Protein AF-A0A2N6DHY2-F1 (afdb_monomer_lite)

Secondary structure (DSSP, 8-state):
----HHHHHHHHHHHHHHHTT----HHHHHHHHHHHHTGGGTT-S-----TT-TTGGG-TT-GGGS----

pLDDT: mean 78.45, std 16.8, range [35.91, 96.31]

Foldseek 3Di:
DDPLDPQLVLLVVLLVCVVVVHDDDPLSVLSVVLCVVCVSCPVHLDQDPPPVDPSNVSHCRHVVNVDPPD

Structure (mmCIF, N/CA/C/O backbone):
data_AF-A0A2N6DHY2-F1
#
_entry.id   AF-A0A2N6DHY2-F1
#
loop_
_atom_site.group_PDB
_atom_site.id
_atom_site.type_symbol
_atom_site.label_atom_id
_atom_site.label_alt_id
_atom_site.label_comp_id
_atom_site.label_asym_id
_atom_site.label_entity_id
_atom_site.label_seq_id
_atom_site.pdbx_PDB_ins_code
_atom_site.Cartn_x
_atom_site.Cartn_y
_atom_site.Cartn_z
_atom_site.occupancy
_at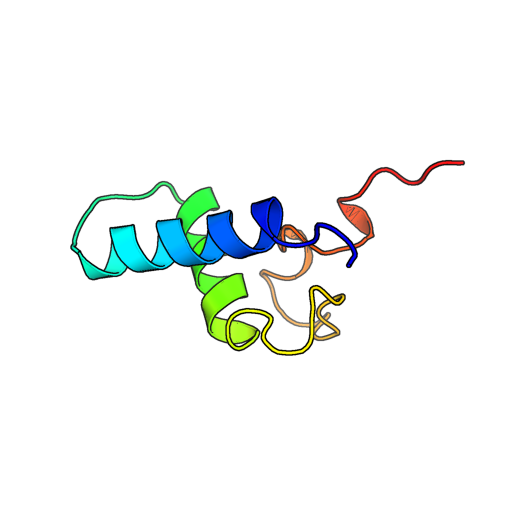om_site.B_iso_or_equiv
_atom_site.auth_seq_id
_atom_site.auth_comp_id
_atom_site.auth_asym_id
_atom_site.auth_atom_id
_atom_site.pdbx_PDB_model_num
ATOM 1 N N . MET A 1 1 ? 21.318 -9.362 5.479 1.00 35.91 1 MET A N 1
ATOM 2 C CA . MET A 1 1 ? 19.908 -9.232 5.911 1.00 35.91 1 MET A CA 1
ATOM 3 C C . MET A 1 1 ? 19.522 -7.763 5.812 1.00 35.91 1 MET A C 1
ATOM 5 O O . MET A 1 1 ? 19.868 -6.986 6.692 1.00 35.91 1 MET A O 1
ATOM 9 N N . ILE A 1 2 ? 18.945 -7.344 4.683 1.00 46.25 2 ILE A N 1
ATOM 10 C CA . ILE A 1 2 ? 18.601 -5.935 4.437 1.00 46.25 2 ILE A CA 1
ATOM 11 C C . ILE A 1 2 ? 17.197 -5.683 4.995 1.00 46.25 2 ILE A C 1
ATOM 13 O O . ILE A 1 2 ? 16.263 -6.417 4.689 1.00 46.25 2 ILE A O 1
ATOM 17 N N . LYS A 1 3 ? 17.078 -4.666 5.854 1.00 43.62 3 LYS A N 1
ATOM 18 C CA . LYS A 1 3 ? 15.872 -4.267 6.594 1.00 43.62 3 LYS A CA 1
ATOM 19 C C . LYS A 1 3 ? 14.809 -3.672 5.653 1.00 43.62 3 LYS A C 1
ATOM 21 O O . LYS A 1 3 ? 14.620 -2.462 5.623 1.00 43.62 3 LYS A O 1
ATOM 26 N N . VAL A 1 4 ? 14.117 -4.506 4.875 1.00 51.00 4 VAL A N 1
ATOM 27 C CA . VAL A 1 4 ? 12.954 -4.089 4.046 1.00 51.00 4 VAL A CA 1
ATOM 28 C C . VAL A 1 4 ? 11.628 -4.134 4.822 1.00 51.00 4 VAL A C 1
ATOM 30 O O . VAL A 1 4 ? 10.585 -3.665 4.371 1.00 51.00 4 VAL A O 1
ATOM 33 N N . GLU A 1 5 ? 11.699 -4.676 6.029 1.00 52.28 5 GLU A N 1
ATOM 34 C CA . GLU A 1 5 ? 10.601 -5.041 6.907 1.00 52.28 5 GLU A CA 1
ATOM 35 C C . GLU A 1 5 ? 9.604 -3.900 7.179 1.00 52.28 5 GLU A C 1
ATOM 37 O O . GLU A 1 5 ? 8.417 -4.023 6.882 1.00 52.28 5 GLU A O 1
ATOM 42 N N . GLY A 1 6 ? 10.054 -2.743 7.668 1.00 56.03 6 GLY A N 1
ATOM 43 C CA . GLY A 1 6 ? 9.142 -1.726 8.219 1.00 56.03 6 GLY A CA 1
ATOM 44 C C . GLY A 1 6 ? 8.132 -1.120 7.234 1.00 56.03 6 GLY A C 1
ATOM 45 O O . GLY A 1 6 ? 7.072 -0.649 7.646 1.00 56.03 6 GLY A O 1
ATOM 46 N N . ARG A 1 7 ? 8.444 -1.128 5.935 1.00 59.22 7 ARG A N 1
ATOM 47 C CA . ARG A 1 7 ? 7.625 -0.507 4.889 1.00 59.22 7 ARG A CA 1
ATOM 48 C C . ARG A 1 7 ? 6.495 -1.442 4.451 1.00 59.22 7 ARG A C 1
ATOM 50 O O . ARG A 1 7 ? 5.336 -1.086 4.653 1.00 59.22 7 ARG A O 1
ATOM 57 N N . ALA A 1 8 ? 6.817 -2.667 4.023 1.00 63.91 8 ALA A N 1
ATOM 58 C CA . ALA A 1 8 ? 5.829 -3.701 3.685 1.00 63.91 8 ALA A CA 1
ATOM 59 C C . ALA A 1 8 ? 4.858 -3.991 4.847 1.00 63.91 8 ALA A C 1
ATOM 61 O O . ALA A 1 8 ? 3.654 -4.144 4.628 1.00 63.91 8 ALA A O 1
ATOM 62 N N . TYR A 1 9 ? 5.346 -3.956 6.095 1.00 69.81 9 TYR A N 1
ATOM 63 C CA . TYR A 1 9 ? 4.502 -4.138 7.281 1.00 69.81 9 TYR A CA 1
ATOM 64 C C . TYR A 1 9 ? 3.406 -3.068 7.434 1.00 69.81 9 TYR A C 1
ATOM 66 O O . TYR A 1 9 ? 2.364 -3.352 8.030 1.00 69.81 9 TYR A O 1
ATOM 74 N N . LYS A 1 10 ? 3.576 -1.860 6.872 1.00 83.50 10 LYS A N 1
ATOM 75 C CA . LYS A 1 10 ? 2.528 -0.826 6.898 1.00 83.50 10 LYS A CA 1
ATOM 76 C C . LYS A 1 10 ? 1.312 -1.248 6.072 1.00 83.50 10 LYS A C 1
ATOM 78 O O . LYS A 1 10 ? 0.192 -1.095 6.548 1.00 83.50 10 LYS A O 1
ATOM 83 N N . GLY A 1 11 ? 1.526 -1.808 4.881 1.00 86.75 11 GLY A N 1
ATOM 84 C CA . GLY A 1 11 ? 0.452 -2.326 4.028 1.00 86.75 11 GLY A CA 1
ATOM 85 C C . GLY A 1 11 ? -0.325 -3.454 4.692 1.00 86.75 11 GLY A C 1
ATOM 86 O O . GLY A 1 11 ? -1.546 -3.363 4.816 1.00 86.75 11 GLY A O 1
ATOM 87 N N . LYS A 1 12 ? 0.402 -4.436 5.238 1.00 89.12 12 LYS A N 1
ATOM 88 C CA . LYS A 1 12 ? -0.172 -5.551 6.001 1.00 89.12 12 LYS A CA 1
ATOM 89 C C . LYS A 1 12 ? -1.085 -5.069 7.130 1.00 89.12 12 LYS A C 1
ATOM 91 O O . LYS A 1 12 ? -2.258 -5.422 7.170 1.00 89.12 12 LYS A O 1
ATOM 96 N N . ARG A 1 13 ? -0.574 -4.189 7.996 1.00 91.31 13 ARG A N 1
ATOM 97 C CA . ARG A 1 13 ? -1.315 -3.690 9.163 1.00 91.31 13 ARG A CA 1
ATOM 98 C C . ARG A 1 13 ? -2.582 -2.924 8.774 1.00 91.31 13 ARG A C 1
ATOM 100 O O . ARG A 1 13 ? -3.572 -2.963 9.500 1.00 91.31 13 ARG A O 1
ATOM 107 N N . LEU A 1 14 ? -2.552 -2.184 7.666 1.00 93.25 14 LEU A N 1
ATOM 108 C CA . LEU A 1 14 ? -3.717 -1.445 7.174 1.00 93.25 14 LEU A CA 1
ATOM 109 C C . LEU A 1 14 ? -4.767 -2.377 6.565 1.00 93.25 14 LEU A C 1
ATOM 111 O O . LEU A 1 14 ? -5.957 -2.177 6.811 1.00 93.25 14 LEU A O 1
ATOM 115 N N . LEU A 1 15 ? -4.333 -3.415 5.848 1.00 92.75 15 LEU A N 1
ATOM 116 C CA . LEU A 1 15 ? -5.219 -4.466 5.355 1.00 92.75 15 LEU A CA 1
ATOM 117 C C . LEU A 1 15 ? -5.878 -5.212 6.521 1.00 92.75 15 LEU A C 1
ATOM 119 O O . LEU A 1 15 ? -7.097 -5.334 6.553 1.00 92.75 15 LEU A O 1
ATOM 123 N N . GLU A 1 16 ? -5.103 -5.608 7.533 1.00 94.75 16 GLU A N 1
ATOM 124 C CA . GLU A 1 16 ? -5.627 -6.236 8.751 1.00 94.75 16 GLU A CA 1
ATOM 125 C C . GLU A 1 16 ? -6.654 -5.339 9.454 1.00 94.75 16 GLU A C 1
ATOM 127 O O . GLU A 1 16 ? -7.722 -5.814 9.835 1.00 94.75 16 GLU A O 1
ATOM 132 N N . LYS A 1 17 ? -6.390 -4.033 9.596 1.00 94.69 17 LYS A N 1
ATOM 133 C CA . LYS A 1 17 ? -7.373 -3.088 10.154 1.00 94.69 17 LYS A CA 1
ATOM 134 C C . LYS A 1 17 ? -8.679 -3.086 9.358 1.00 94.69 17 LYS A C 1
ATOM 136 O O . LYS A 1 17 ? -9.743 -3.176 9.965 1.00 94.69 17 LYS A O 1
ATOM 141 N N . HIS A 1 18 ? -8.597 -3.008 8.029 1.00 94.62 18 HIS A N 1
ATOM 142 C CA . HIS A 1 18 ? -9.776 -3.020 7.164 1.00 94.62 18 HIS A CA 1
ATOM 143 C C . HIS A 1 18 ? -10.592 -4.308 7.323 1.00 94.62 18 HIS A C 1
ATOM 145 O O . HIS A 1 18 ? -11.807 -4.241 7.502 1.00 94.62 18 HIS A O 1
ATOM 151 N N . LEU A 1 19 ? -9.920 -5.465 7.329 1.00 93.81 19 LEU A N 1
ATOM 152 C CA . LEU A 1 19 ? -10.552 -6.777 7.498 1.00 93.81 19 LEU A CA 1
ATOM 153 C C . LEU A 1 19 ? -11.203 -6.947 8.878 1.00 93.81 19 LEU A C 1
ATOM 155 O O . LEU A 1 19 ? -12.238 -7.593 8.992 1.00 93.81 19 LEU A O 1
ATOM 159 N N . ASN A 1 20 ? -10.649 -6.314 9.915 1.00 96.00 20 ASN A N 1
ATOM 160 C CA . ASN A 1 20 ? -11.242 -6.266 11.255 1.00 96.00 20 ASN A CA 1
ATOM 161 C C . ASN A 1 20 ? -12.385 -5.234 11.388 1.00 96.00 20 ASN A C 1
ATOM 163 O O . ASN A 1 20 ? -12.851 -4.971 12.495 1.00 96.00 20 ASN A O 1
ATOM 167 N N . GLY A 1 21 ? -12.824 -4.603 10.293 1.00 94.38 21 GLY A N 1
ATOM 168 C CA . GLY A 1 21 ? -13.894 -3.599 10.305 1.00 94.38 21 GLY A CA 1
ATOM 169 C C . GLY A 1 21 ? -13.479 -2.241 10.883 1.00 94.38 21 GLY A C 1
ATOM 170 O O . GLY A 1 21 ? -14.323 -1.369 11.095 1.00 94.38 21 GLY A O 1
ATOM 171 N N . ILE A 1 22 ? -12.183 -2.025 11.125 1.00 96.31 22 ILE A N 1
ATOM 172 C CA . ILE A 1 22 ? -11.663 -0.743 11.596 1.00 96.31 22 ILE A CA 1
ATOM 173 C C . ILE A 1 22 ? -11.626 0.218 10.409 1.00 96.31 22 ILE A C 1
ATOM 175 O O . ILE A 1 22 ? -11.058 -0.075 9.354 1.00 96.31 22 ILE A O 1
ATOM 179 N N . ARG A 1 23 ? -12.210 1.405 10.592 1.00 94.12 23 ARG A N 1
ATOM 180 C CA . ARG A 1 23 ? -12.154 2.460 9.580 1.00 94.12 23 ARG A CA 1
ATOM 181 C C . ARG A 1 23 ? -10.712 2.896 9.341 1.00 94.12 23 ARG A C 1
ATOM 183 O O . ARG A 1 23 ? -9.990 3.245 10.272 1.00 94.12 23 ARG A O 1
ATOM 190 N N . ILE A 1 24 ? -10.342 2.918 8.070 1.00 96.25 24 ILE A N 1
ATOM 191 C CA . ILE A 1 24 ? -9.078 3.451 7.574 1.00 96.25 24 ILE A CA 1
ATOM 192 C C . ILE A 1 24 ? -9.364 4.606 6.616 1.00 96.25 24 ILE A C 1
ATOM 194 O O . ILE A 1 24 ? -10.435 4.690 6.012 1.00 96.25 24 ILE A O 1
ATOM 198 N N . THR A 1 25 ? -8.417 5.525 6.498 1.00 95.56 25 THR A N 1
ATOM 199 C CA . THR A 1 25 ? -8.495 6.655 5.570 1.00 95.56 25 THR A CA 1
ATOM 200 C C . THR A 1 25 ? -8.384 6.190 4.117 1.00 95.56 25 THR A C 1
ATOM 202 O O . THR A 1 25 ? -7.899 5.096 3.825 1.00 95.56 25 THR A O 1
ATOM 205 N N . ARG A 1 26 ? -8.780 7.052 3.172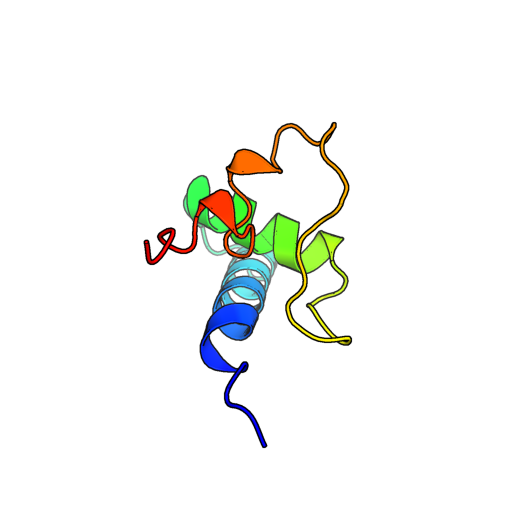 1.00 92.75 26 ARG A N 1
ATOM 206 C CA . ARG A 1 26 ? -8.656 6.776 1.730 1.00 92.75 26 ARG A CA 1
ATOM 207 C C . ARG A 1 26 ? -7.228 6.383 1.338 1.00 92.75 26 ARG A C 1
ATOM 209 O O . ARG A 1 26 ? -7.038 5.399 0.634 1.00 92.75 26 ARG A O 1
ATOM 216 N N . ASN A 1 27 ? -6.233 7.123 1.824 1.00 90.50 27 ASN A N 1
ATOM 217 C CA . ASN A 1 27 ? -4.828 6.846 1.520 1.00 90.50 27 ASN A CA 1
ATOM 218 C C . ASN A 1 27 ? -4.365 5.518 2.128 1.00 90.50 27 ASN A C 1
ATOM 220 O O . ASN A 1 27 ? -3.629 4.768 1.495 1.00 90.50 27 ASN A O 1
ATOM 224 N N . GLU A 1 28 ? -4.826 5.191 3.335 1.00 92.00 28 GLU A N 1
ATOM 225 C CA . GLU A 1 28 ? -4.532 3.900 3.956 1.00 92.00 28 GLU A CA 1
ATOM 226 C C . GLU A 1 28 ? -5.168 2.729 3.199 1.00 92.00 28 GLU A C 1
ATOM 228 O O . GLU A 1 28 ? -4.533 1.685 3.063 1.00 92.00 28 GLU A O 1
ATOM 233 N N . ALA A 1 29 ? -6.380 2.905 2.664 1.00 93.25 29 ALA A N 1
ATOM 234 C CA . ALA A 1 29 ? -7.047 1.891 1.851 1.00 93.25 29 ALA A CA 1
ATOM 235 C C . ALA A 1 29 ? -6.293 1.617 0.544 1.00 93.25 29 ALA A C 1
ATOM 237 O O . ALA A 1 29 ? -6.150 0.460 0.156 1.00 93.25 29 ALA A O 1
ATOM 238 N N . ILE A 1 30 ? -5.748 2.657 -0.096 1.00 91.94 30 ILE A N 1
ATOM 239 C CA . ILE A 1 30 ? -4.895 2.506 -1.284 1.00 91.94 30 ILE A CA 1
ATOM 240 C C . ILE A 1 30 ? -3.648 1.682 -0.939 1.00 91.94 30 ILE A C 1
ATOM 242 O O . ILE A 1 30 ? -3.352 0.708 -1.623 1.00 91.94 30 ILE A O 1
ATOM 246 N N . ILE A 1 31 ? -2.963 2.007 0.163 1.00 90.06 31 ILE A N 1
ATOM 247 C CA . ILE A 1 31 ? -1.765 1.276 0.611 1.00 90.06 31 ILE A CA 1
ATOM 248 C C . ILE A 1 31 ? -2.090 -0.192 0.931 1.00 90.06 31 ILE A C 1
ATOM 250 O O . ILE A 1 31 ? -1.347 -1.088 0.528 1.00 90.06 31 ILE A O 1
ATOM 254 N N . ALA A 1 32 ? -3.198 -0.448 1.634 1.00 92.44 32 ALA A N 1
ATOM 255 C CA . ALA A 1 32 ? -3.670 -1.800 1.920 1.00 92.44 32 ALA A CA 1
ATOM 256 C C . ALA A 1 32 ? -3.976 -2.576 0.630 1.00 92.44 32 ALA A C 1
ATOM 258 O O . ALA A 1 32 ? -3.616 -3.747 0.521 1.00 92.44 32 ALA A O 1
ATOM 259 N N . LYS A 1 33 ? -4.587 -1.919 -0.366 1.00 91.62 33 LYS A N 1
ATOM 260 C CA . LYS A 1 33 ? -4.926 -2.550 -1.643 1.00 91.62 33 LYS A CA 1
ATOM 261 C C . LYS A 1 33 ? -3.703 -2.843 -2.506 1.00 91.62 33 LYS A C 1
ATOM 263 O O . LYS A 1 33 ? -3.662 -3.894 -3.132 1.00 91.62 33 LYS A O 1
ATOM 268 N N . CYS A 1 34 ? -2.710 -1.955 -2.536 1.00 89.62 34 CYS A N 1
ATOM 269 C CA . CYS A 1 34 ? -1.441 -2.225 -3.217 1.00 89.62 34 CYS A CA 1
ATOM 270 C C . CYS A 1 34 ? -0.723 -3.421 -2.579 1.00 89.62 34 CYS A C 1
ATOM 272 O O . CYS A 1 34 ? -0.278 -4.309 -3.297 1.00 89.62 34 CYS A O 1
ATOM 274 N N . TYR A 1 35 ? -0.704 -3.496 -1.243 1.00 89.00 35 TYR A N 1
ATOM 275 C CA . TYR A 1 35 ? -0.145 -4.641 -0.520 1.00 89.00 35 TYR A CA 1
ATOM 276 C C . TYR A 1 35 ? -0.857 -5.960 -0.850 1.00 89.00 35 TYR A C 1
ATOM 278 O O . TYR A 1 35 ? -0.192 -6.958 -1.103 1.00 89.00 35 TYR A O 1
ATOM 286 N N . ASP A 1 36 ? -2.190 -5.957 -0.884 1.00 90.50 36 ASP A N 1
ATOM 287 C CA . ASP A 1 36 ? -3.015 -7.103 -1.295 1.00 90.50 36 ASP A CA 1
ATOM 288 C C . ASP A 1 36 ? -2.749 -7.519 -2.756 1.00 90.50 36 ASP A C 1
ATOM 290 O O . ASP A 1 36 ? -2.523 -8.691 -3.046 1.00 90.50 36 ASP A O 1
ATOM 294 N N . CYS A 1 37 ? -2.702 -6.547 -3.672 1.00 89.88 37 CYS A N 1
ATOM 295 C CA . CYS A 1 37 ? -2.496 -6.764 -5.107 1.00 89.88 37 CYS A CA 1
ATOM 296 C C . CYS A 1 37 ? -1.119 -7.365 -5.428 1.00 89.88 37 CYS A C 1
ATOM 298 O O . CYS A 1 37 ? -1.010 -8.272 -6.248 1.00 89.88 37 CYS A O 1
ATOM 300 N N . GLU A 1 38 ? -0.066 -6.884 -4.764 1.00 84.69 38 GLU A N 1
ATOM 301 C CA . GLU A 1 38 ? 1.316 -7.340 -4.973 1.00 84.69 38 GLU A CA 1
ATOM 302 C C . GLU A 1 38 ? 1.664 -8.585 -4.132 1.00 84.69 38 GLU A C 1
ATOM 304 O O . GLU A 1 38 ? 2.837 -8.890 -3.911 1.00 84.69 38 GLU A O 1
ATOM 309 N N . GLY A 1 39 ? 0.652 -9.303 -3.628 1.00 85.19 39 GLY A N 1
ATOM 310 C CA . GLY A 1 39 ? 0.832 -10.566 -2.907 1.00 85.19 39 GLY A CA 1
ATOM 311 C C . GLY A 1 39 ? 1.579 -10.411 -1.581 1.00 85.19 39 GLY A C 1
ATOM 312 O O . GLY A 1 39 ? 2.279 -11.318 -1.144 1.00 85.19 39 GLY A O 1
ATOM 313 N N . GLY A 1 40 ? 1.488 -9.244 -0.946 1.00 80.44 40 GLY A N 1
ATOM 314 C CA . GLY A 1 40 ? 2.153 -8.960 0.321 1.00 80.44 40 GLY A CA 1
ATOM 315 C C . GLY A 1 40 ? 3.668 -8.765 0.22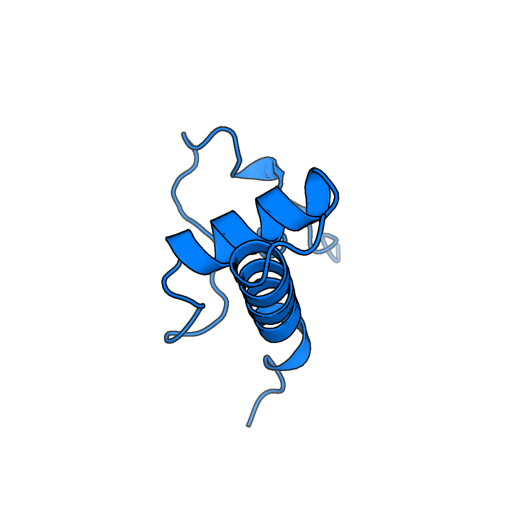8 1.00 80.44 40 GLY A C 1
ATOM 316 O O . GLY A 1 40 ? 4.339 -8.820 1.262 1.00 80.44 40 GLY A O 1
ATOM 317 N N . TYR A 1 41 ? 4.203 -8.517 -0.975 1.00 76.94 41 TYR A N 1
ATOM 318 C CA . TYR A 1 41 ? 5.637 -8.327 -1.239 1.00 76.94 41 TYR A CA 1
ATOM 319 C C . TYR A 1 41 ? 6.502 -9.516 -0.796 1.00 76.94 41 TYR A C 1
ATOM 321 O O . TYR A 1 41 ? 7.634 -9.326 -0.344 1.00 76.94 41 TYR A O 1
ATOM 329 N N . SER A 1 42 ? 5.980 -10.744 -0.913 1.00 70.88 42 SER A N 1
ATOM 330 C CA . SER A 1 42 ? 6.694 -11.975 -0.537 1.00 70.88 42 SER A CA 1
ATOM 331 C C . SE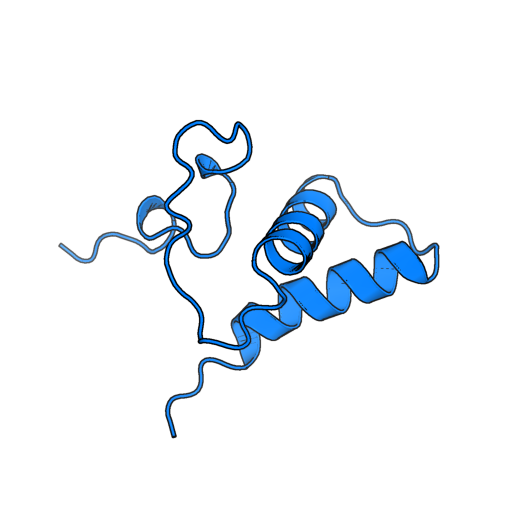R A 1 42 ? 8.042 -12.127 -1.255 1.00 70.88 42 SER A C 1
ATOM 333 O O . SER A 1 42 ? 9.010 -12.578 -0.651 1.00 70.88 42 SER A O 1
ATOM 335 N N . ASP A 1 43 ? 8.126 -11.669 -2.507 1.00 69.69 43 ASP A N 1
ATOM 336 C CA . ASP A 1 43 ? 9.336 -11.668 -3.345 1.00 69.69 43 ASP A CA 1
ATOM 337 C C . ASP A 1 43 ? 10.238 -10.432 -3.157 1.00 69.69 43 ASP A C 1
ATOM 339 O O . ASP A 1 43 ? 11.207 -10.230 -3.901 1.00 69.69 43 ASP A O 1
ATOM 343 N N . GLY A 1 44 ? 9.913 -9.581 -2.180 1.00 72.00 44 GLY A N 1
ATOM 344 C CA . GLY A 1 44 ? 10.563 -8.302 -1.915 1.00 72.00 44 GLY A CA 1
ATOM 345 C C . GLY A 1 44 ? 9.777 -7.099 -2.439 1.00 72.00 44 GLY A C 1
ATOM 346 O O . GLY A 1 44 ? 8.921 -7.205 -3.315 1.00 72.00 44 GLY A O 1
ATOM 347 N N . ILE A 1 45 ? 10.085 -5.923 -1.888 1.00 74.44 45 ILE A N 1
ATOM 348 C CA . ILE A 1 45 ? 9.498 -4.660 -2.341 1.00 74.44 45 ILE A CA 1
ATOM 349 C C . ILE A 1 45 ? 10.111 -4.302 -3.698 1.00 74.44 45 ILE A C 1
ATOM 351 O O . ILE A 1 45 ? 11.291 -3.957 -3.774 1.00 74.44 45 ILE A O 1
ATOM 355 N N . LYS A 1 46 ? 9.312 -4.404 -4.759 1.00 73.88 46 LYS A N 1
ATOM 356 C CA . LYS A 1 46 ? 9.680 -4.052 -6.135 1.0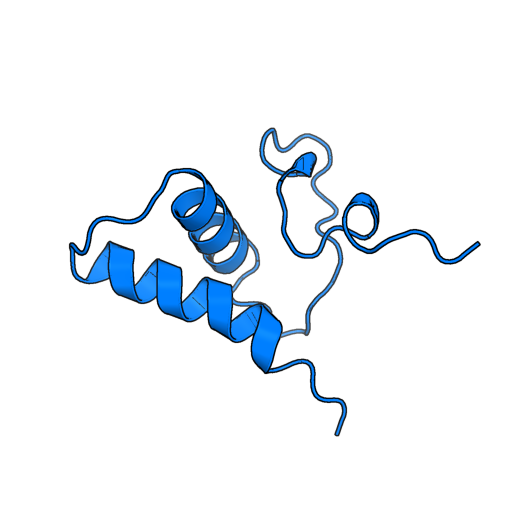0 73.88 46 LYS A CA 1
ATOM 357 C C . LYS A 1 46 ? 8.724 -2.986 -6.658 1.00 73.88 46 LYS A C 1
ATOM 359 O O . LYS A 1 46 ? 7.673 -2.742 -6.074 1.00 73.88 46 LYS A O 1
ATOM 364 N N . GLU A 1 47 ? 9.109 -2.341 -7.750 1.00 77.06 47 GLU A N 1
ATOM 365 C CA . GLU A 1 47 ? 8.196 -1.444 -8.449 1.00 77.06 47 GLU A CA 1
ATOM 366 C C . GLU A 1 47 ? 7.075 -2.240 -9.109 1.00 77.06 47 GLU A C 1
ATOM 368 O O . GLU A 1 47 ? 7.312 -3.238 -9.795 1.00 77.06 47 GLU A O 1
ATOM 373 N N . CYS A 1 48 ? 5.850 -1.756 -8.933 1.00 84.19 48 CYS A N 1
ATOM 374 C CA . CYS A 1 48 ? 4.713 -2.248 -9.684 1.00 84.19 48 CYS A CA 1
ATOM 375 C C . CYS A 1 48 ? 4.873 -1.833 -11.155 1.00 84.19 48 CYS A C 1
ATOM 377 O O . CYS A 1 48 ? 4.983 -0.647 -11.456 1.00 84.19 48 CYS A O 1
ATOM 379 N N . ASN A 1 49 ? 4.847 -2.794 -12.080 1.00 82.19 49 ASN A N 1
ATOM 380 C CA . ASN A 1 49 ? 4.983 -2.532 -13.522 1.00 82.19 49 ASN A CA 1
ATOM 381 C C . ASN A 1 49 ? 3.638 -2.282 -14.231 1.00 82.19 49 ASN A C 1
ATOM 383 O O . ASN A 1 49 ? 3.583 -2.227 -15.457 1.00 82.19 49 ASN A O 1
ATOM 387 N N . ILE A 1 50 ? 2.541 -2.140 -13.480 1.00 86.25 50 ILE A N 1
ATOM 388 C CA . ILE A 1 50 ? 1.195 -1.932 -14.030 1.00 86.25 50 ILE A CA 1
ATOM 389 C C . ILE A 1 50 ? 0.938 -0.426 -14.164 1.00 86.25 50 ILE A C 1
ATOM 391 O O . ILE A 1 50 ? 0.219 0.164 -13.359 1.00 86.25 50 ILE A O 1
ATOM 395 N N . SER A 1 51 ? 1.548 0.205 -15.167 1.00 82.25 51 SER A N 1
ATOM 396 C CA . SER A 1 51 ? 1.429 1.652 -15.419 1.00 82.25 51 SER A CA 1
ATOM 397 C C . SER A 1 51 ? 0.011 2.107 -15.783 1.00 82.25 51 SER A C 1
ATOM 399 O O . SER A 1 51 ? -0.341 3.252 -15.525 1.00 82.25 51 SER A O 1
ATOM 401 N N . ASP A 1 52 ? -0.816 1.211 -16.329 1.00 87.56 52 ASP A N 1
ATOM 402 C CA . ASP A 1 52 ? -2.226 1.482 -16.650 1.00 87.56 52 ASP A CA 1
ATOM 403 C C . ASP A 1 52 ? -3.125 1.522 -15.396 1.00 87.56 52 ASP A C 1
ATOM 405 O O . ASP A 1 52 ? -4.268 1.971 -15.430 1.00 87.56 52 ASP A O 1
ATOM 409 N N . CYS A 1 53 ? -2.614 1.072 -14.243 1.00 87.50 53 CYS A N 1
ATOM 410 C CA . CYS A 1 53 ? -3.383 1.087 -13.009 1.00 87.50 53 CYS A CA 1
ATOM 411 C C . CYS A 1 53 ? -3.596 2.537 -12.532 1.00 87.50 53 CYS A C 1
ATOM 413 O O . CYS A 1 53 ? -2.623 3.240 -12.253 1.00 87.50 53 CYS A O 1
ATOM 415 N N . PRO A 1 54 ? -4.844 2.979 -12.287 1.00 87.94 54 PRO A N 1
ATOM 416 C CA . PRO A 1 54 ? -5.118 4.332 -11.793 1.00 87.94 54 PRO A CA 1
ATOM 417 C C . PRO A 1 54 ? -4.554 4.585 -10.384 1.00 87.94 54 PRO A C 1
ATOM 419 O O . PRO A 1 54 ? -4.452 5.730 -9.946 1.00 87.94 54 PRO A O 1
ATOM 422 N N . LEU A 1 55 ? -4.190 3.521 -9.657 1.00 88.25 55 LEU A N 1
ATOM 423 C CA . LEU A 1 55 ? -3.549 3.597 -8.343 1.00 88.25 55 LEU A CA 1
ATOM 424 C C . LEU A 1 55 ? -2.015 3.550 -8.407 1.00 88.25 55 LEU A C 1
ATOM 426 O O . LEU A 1 55 ? -1.373 3.797 -7.387 1.00 88.25 55 LEU A O 1
ATOM 430 N N . HIS A 1 56 ? -1.423 3.278 -9.576 1.00 86.62 56 HIS A N 1
ATOM 431 C CA . HIS A 1 56 ? 0.029 3.234 -9.791 1.00 86.62 56 HIS A CA 1
ATOM 432 C C . HIS A 1 56 ? 0.794 4.461 -9.256 1.00 86.62 56 HIS A C 1
ATOM 434 O O . HIS A 1 56 ? 1.767 4.259 -8.520 1.00 86.62 56 HIS A O 1
ATOM 440 N N . PRO A 1 57 ? 0.359 5.719 -9.496 1.00 85.75 57 PRO A N 1
ATOM 441 C CA . PRO A 1 57 ? 1.066 6.894 -8.971 1.00 85.75 57 PRO A CA 1
ATOM 442 C C . PRO A 1 57 ? 0.999 7.015 -7.441 1.00 85.75 57 PRO A C 1
ATOM 444 O O . PRO A 1 57 ? 1.856 7.648 -6.826 1.00 85.75 57 PRO A O 1
ATOM 447 N N . TYR A 1 58 ? 0.010 6.384 -6.808 1.00 85.81 58 TYR A N 1
ATOM 448 C CA . TYR A 1 58 ? -0.182 6.400 -5.357 1.00 85.81 58 TYR A CA 1
ATOM 449 C C . TYR A 1 58 ? 0.448 5.187 -4.660 1.00 85.81 58 TYR A C 1
ATOM 451 O O . TYR A 1 58 ? 0.319 5.054 -3.440 1.00 85.81 58 TYR A O 1
ATOM 459 N N . ASN A 1 59 ? 1.119 4.297 -5.404 1.00 85.25 59 ASN A N 1
ATOM 460 C CA . ASN A 1 59 ? 1.787 3.147 -4.812 1.00 85.25 59 ASN A CA 1
ATOM 461 C C . ASN A 1 59 ? 2.944 3.633 -3.907 1.00 85.25 59 ASN A C 1
ATOM 463 O O . ASN A 1 59 ? 3.842 4.342 -4.382 1.00 85.25 59 ASN A O 1
ATOM 467 N N . PRO A 1 60 ? 2.957 3.259 -2.610 1.00 79.00 60 PRO A N 1
ATOM 468 C CA . PRO A 1 60 ? 3.992 3.673 -1.660 1.00 79.00 60 PRO A CA 1
ATOM 469 C C . PRO A 1 60 ? 5.413 3.207 -2.011 1.00 79.00 60 PRO A C 1
ATOM 471 O O . PRO A 1 60 ? 6.365 3.717 -1.418 1.00 79.00 60 PRO A O 1
ATOM 474 N N . TYR A 1 61 ? 5.573 2.249 -2.929 1.00 73.94 61 TYR A N 1
ATOM 475 C CA . TYR A 1 61 ? 6.879 1.698 -3.319 1.00 73.94 61 TYR A CA 1
ATOM 476 C C . TYR A 1 61 ? 7.291 2.012 -4.753 1.00 73.94 61 TYR A C 1
ATOM 478 O O . TYR A 1 61 ? 8.285 1.478 -5.23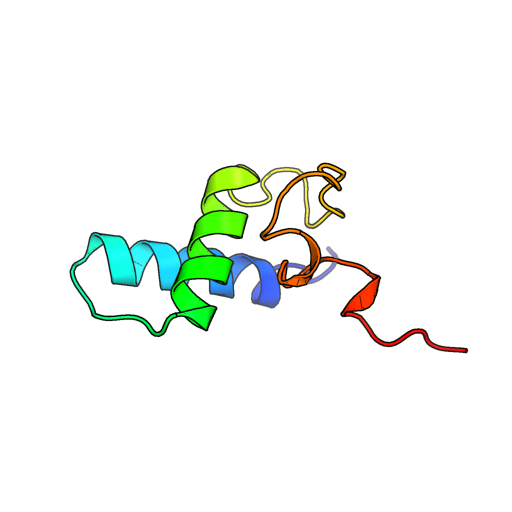9 1.00 73.94 61 TYR A O 1
ATOM 486 N N . ASN A 1 62 ? 6.551 2.886 -5.430 1.00 76.50 62 ASN A N 1
ATOM 487 C CA . ASN A 1 62 ? 6.959 3.394 -6.730 1.00 76.50 62 ASN A CA 1
ATOM 488 C C . ASN A 1 62 ? 8.209 4.281 -6.570 1.00 76.50 62 ASN A C 1
ATOM 490 O O . ASN A 1 62 ? 8.232 5.129 -5.669 1.00 76.50 62 ASN A O 1
ATOM 494 N N . LYS A 1 63 ? 9.243 4.116 -7.413 1.00 64.75 63 LYS A N 1
ATOM 495 C CA . LYS A 1 63 ? 10.466 4.936 -7.309 1.00 64.75 63 LYS A CA 1
ATOM 496 C C . LYS A 1 63 ? 10.183 6.415 -7.501 1.00 64.75 63 LYS A C 1
ATOM 498 O O . LYS A 1 63 ? 10.896 7.214 -6.924 1.00 64.75 63 LYS A O 1
ATOM 503 N N . SER A 1 64 ? 9.126 6.794 -8.220 1.00 60.84 64 SER A N 1
ATOM 504 C CA . SER A 1 64 ? 8.719 8.200 -8.343 1.00 60.84 64 SER A CA 1
ATOM 505 C C . SER A 1 64 ? 8.379 8.863 -6.998 1.00 60.84 64 SER A C 1
ATOM 507 O O . SER A 1 64 ? 8.449 10.082 -6.888 1.00 60.84 64 SER A O 1
ATOM 509 N N . ASN A 1 65 ? 8.020 8.071 -5.979 1.00 53.88 65 ASN A N 1
ATOM 510 C CA . ASN A 1 65 ? 7.705 8.529 -4.622 1.00 53.88 65 ASN A CA 1
ATOM 511 C C . ASN A 1 65 ? 8.879 8.356 -3.633 1.00 53.88 65 ASN A C 1
ATOM 513 O O . ASN A 1 65 ? 8.804 8.850 -2.505 1.00 53.88 65 ASN A O 1
ATOM 517 N N . LEU A 1 66 ? 9.960 7.664 -4.017 1.00 55.41 66 LEU A N 1
ATOM 518 C CA . LEU A 1 66 ? 11.248 7.751 -3.328 1.00 55.41 66 LEU A CA 1
ATOM 519 C C . LEU A 1 66 ? 12.003 8.901 -3.989 1.00 55.41 66 LEU A C 1
ATOM 521 O O . LEU A 1 66 ? 12.352 8.773 -5.152 1.00 55.41 66 LEU A O 1
ATOM 525 N N . CYS A 1 67 ? 12.219 10.014 -3.279 1.00 42.59 67 CYS A N 1
ATOM 526 C CA . CYS A 1 67 ? 13.007 11.146 -3.772 1.00 42.59 67 CYS A CA 1
ATOM 527 C C . CYS A 1 67 ? 14.137 10.680 -4.697 1.00 42.59 67 CYS A C 1
ATOM 529 O O . CYS A 1 67 ? 14.997 9.904 -4.284 1.00 42.59 67 CYS A O 1
ATOM 531 N N . SER A 1 68 ? 14.112 11.154 -5.938 1.00 46.62 68 SER A N 1
ATOM 532 C CA . SER A 1 68 ? 15.274 11.172 -6.807 1.00 46.62 68 SER A CA 1
ATOM 533 C C . SER A 1 68 ? 16.407 11.870 -6.056 1.00 46.62 68 SER A C 1
ATOM 535 O O . SER A 1 68 ? 16.420 13.096 -5.959 1.00 46.62 68 SER A O 1
ATOM 537 N N . GLU A 1 69 ? 17.320 11.093 -5.476 1.00 42.31 69 GLU A N 1
ATOM 538 C CA . GLU A 1 69 ? 18.670 11.556 -5.175 1.00 42.31 69 GLU A CA 1
ATOM 539 C C . GLU A 1 69 ? 19.344 11.812 -6.533 1.00 42.31 69 GLU A C 1
ATOM 541 O O . GLU A 1 69 ? 19.870 10.897 -7.165 1.00 42.31 69 GLU A O 1
ATOM 546 N N . THR A 1 70 ? 19.206 13.039 -7.041 1.00 41.94 70 THR A N 1
ATOM 547 C CA . THR A 1 70 ? 20.256 13.681 -7.847 1.00 41.94 70 THR A CA 1
ATOM 548 C C . THR A 1 70 ? 21.335 14.205 -6.925 1.00 41.94 70 THR A C 1
ATOM 550 O O . THR A 1 70 ? 20.943 14.811 -5.900 1.00 41.94 70 THR A O 1
#

Radius of gyration: 12.45 Å; chains: 1; bounding box: 34×26×28 Å

Sequence (70 aa):
MIKVEGRAYKGKRLLEKHLNGIRITRNEAIIAKCYDCEGGYSDGIKECNISDCPLHPYNPYNKSNLCSET